Protein AF-A0A7X9FPR7-F1 (afdb_monomer_lite)

Structure (mmCIF, N/CA/C/O backbone):
data_AF-A0A7X9FPR7-F1
#
_entry.id   AF-A0A7X9FPR7-F1
#
loop_
_atom_site.group_PDB
_atom_site.id
_atom_site.type_symbol
_atom_site.label_atom_id
_atom_site.label_alt_id
_atom_site.label_comp_id
_atom_site.label_asym_id
_atom_site.label_entity_id
_atom_site.label_seq_id
_atom_site.pdbx_PDB_ins_code
_atom_site.Cartn_x
_atom_site.Cartn_y
_atom_site.Cartn_z
_atom_site.occupancy
_atom_site.B_iso_or_equiv
_atom_site.auth_seq_id
_atom_site.auth_comp_id
_atom_site.auth_asym_id
_atom_site.auth_atom_id
_atom_site.pdbx_PDB_model_num
ATOM 1 N N . ASN A 1 1 ? 14.688 12.010 -23.301 1.00 76.38 1 ASN A N 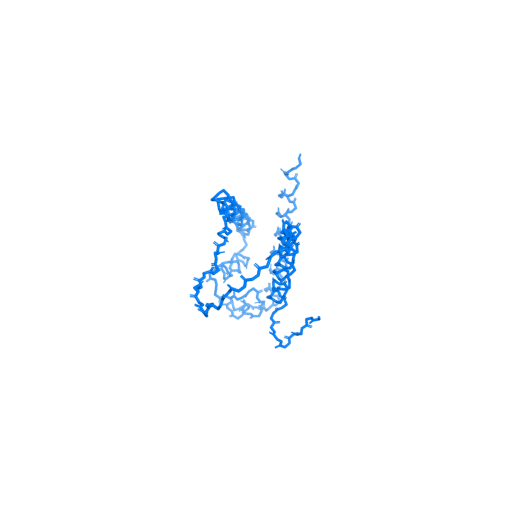1
ATOM 2 C CA . ASN A 1 1 ? 13.363 11.400 -23.542 1.00 76.38 1 ASN A CA 1
ATOM 3 C C . ASN A 1 1 ? 13.362 9.958 -23.086 1.00 76.38 1 ASN A C 1
ATOM 5 O O . ASN A 1 1 ? 14.324 9.257 -23.377 1.00 76.38 1 ASN A O 1
ATOM 9 N N . TRP A 1 2 ? 12.321 9.559 -22.352 1.00 81.19 2 TRP A N 1
ATOM 10 C CA . TRP A 1 2 ? 12.085 8.170 -21.953 1.00 81.19 2 TRP A CA 1
ATOM 11 C C . TRP A 1 2 ? 11.520 7.361 -23.128 1.00 81.19 2 TRP A C 1
ATOM 13 O O . TRP A 1 2 ? 10.756 7.900 -23.929 1.00 81.19 2 TRP A O 1
ATOM 23 N N . ASP A 1 3 ? 11.918 6.093 -23.213 1.00 85.75 3 ASP A N 1
ATOM 24 C CA . ASP A 1 3 ? 11.518 5.135 -24.243 1.00 85.75 3 ASP A CA 1
ATOM 25 C C . ASP A 1 3 ? 10.880 3.907 -23.559 1.00 85.75 3 ASP A C 1
ATOM 27 O O . ASP A 1 3 ? 11.572 3.229 -22.789 1.00 85.75 3 ASP A O 1
ATOM 31 N N . PRO A 1 4 ? 9.583 3.629 -23.789 1.00 82.12 4 PRO A N 1
ATOM 32 C CA . PRO A 1 4 ? 8.853 2.565 -23.103 1.00 82.12 4 PRO A CA 1
ATOM 33 C C . PRO A 1 4 ? 9.354 1.152 -23.425 1.00 82.12 4 PRO A C 1
ATOM 35 O O . PRO A 1 4 ? 9.156 0.251 -22.612 1.00 82.12 4 PRO A O 1
ATOM 38 N N . GLU A 1 5 ? 10.035 0.935 -24.557 1.00 84.19 5 GLU A N 1
ATOM 39 C CA . GLU A 1 5 ? 10.582 -0.388 -24.902 1.00 84.19 5 GLU A CA 1
ATOM 40 C C . GLU A 1 5 ? 11.857 -0.731 -24.114 1.00 84.19 5 GLU A C 1
ATOM 42 O O . GLU A 1 5 ? 12.238 -1.896 -24.008 1.00 84.19 5 GLU A O 1
ATOM 47 N N . ARG A 1 6 ? 12.512 0.272 -23.515 1.00 74.50 6 ARG A N 1
ATOM 48 C CA . ARG A 1 6 ? 13.771 0.104 -22.769 1.00 74.50 6 ARG A CA 1
ATOM 49 C C . ARG A 1 6 ? 13.581 -0.208 -21.287 1.00 74.50 6 ARG A C 1
ATOM 51 O O . ARG A 1 6 ? 14.568 -0.464 -20.599 1.00 74.50 6 ARG A O 1
ATOM 58 N N . GLY A 1 7 ? 12.345 -0.183 -20.790 1.00 79.62 7 GLY A N 1
ATOM 59 C CA . GLY A 1 7 ? 12.014 -0.572 -19.423 1.00 79.62 7 GLY A CA 1
ATOM 60 C C . GLY A 1 7 ? 11.115 0.413 -18.682 1.00 79.62 7 GLY A C 1
ATOM 61 O O . GLY A 1 7 ? 10.681 1.441 -19.206 1.00 79.62 7 GLY A O 1
ATOM 62 N N . ASP A 1 8 ? 10.835 0.062 -17.428 1.00 88.19 8 ASP A N 1
ATOM 63 C CA . ASP A 1 8 ? 9.892 0.767 -16.565 1.00 88.19 8 ASP A CA 1
ATOM 64 C C . ASP A 1 8 ? 10.277 2.241 -16.329 1.00 88.19 8 ASP A C 1
ATOM 66 O O . ASP A 1 8 ? 11.435 2.581 -16.056 1.00 88.19 8 ASP A O 1
ATOM 70 N N . LEU A 1 9 ? 9.272 3.120 -16.396 1.00 87.31 9 LEU A N 1
ATOM 71 C CA . LEU A 1 9 ? 9.419 4.570 -16.268 1.00 87.31 9 LEU A CA 1
ATOM 72 C C . LEU A 1 9 ? 10.050 4.961 -14.932 1.00 87.31 9 LEU A C 1
ATOM 74 O O . LEU A 1 9 ? 10.899 5.851 -14.890 1.00 87.31 9 LEU A O 1
ATOM 78 N N . LEU A 1 10 ? 9.661 4.298 -13.841 1.00 88.06 10 LEU A N 1
ATOM 79 C CA . LEU A 1 10 ? 10.189 4.613 -12.512 1.00 88.06 10 LEU A CA 1
ATOM 80 C C . LEU A 1 10 ? 11.679 4.292 -12.417 1.00 88.06 10 LEU A C 1
ATOM 82 O O . LEU A 1 10 ? 12.448 5.063 -11.842 1.00 88.06 10 LEU A O 1
ATOM 86 N N . THR A 1 11 ? 12.096 3.187 -13.031 1.00 84.69 11 THR A N 1
ATOM 87 C CA . THR A 1 11 ? 13.507 2.796 -13.091 1.00 84.69 11 THR A CA 1
ATOM 88 C C . THR A 1 11 ? 14.316 3.816 -13.883 1.00 84.69 11 THR A C 1
ATOM 90 O O . THR A 1 11 ? 15.368 4.262 -13.421 1.00 84.69 11 THR A O 1
ATOM 93 N N . TRP A 1 12 ? 13.804 4.247 -15.037 1.00 90.44 12 TRP A N 1
ATOM 94 C CA . TRP A 1 12 ? 14.446 5.285 -15.840 1.00 90.44 12 TRP A CA 1
ATOM 95 C C . TRP A 1 12 ? 14.545 6.617 -15.088 1.00 90.44 12 TRP A C 1
ATOM 97 O O . TRP A 1 12 ? 15.614 7.222 -15.036 1.00 90.44 12 TRP A O 1
ATOM 107 N N . LEU A 1 13 ? 13.461 7.050 -14.440 1.00 89.56 13 LEU A N 1
ATOM 108 C CA . LEU A 1 13 ? 13.431 8.308 -13.699 1.00 89.56 13 LEU A CA 1
ATOM 109 C C . LEU A 1 13 ? 14.418 8.294 -12.526 1.00 89.56 13 LEU A C 1
ATOM 111 O O . LEU A 1 13 ? 15.132 9.269 -12.302 1.00 89.56 13 LEU A O 1
ATOM 115 N N . LYS A 1 14 ? 14.515 7.164 -11.817 1.00 89.06 14 LYS A N 1
ATOM 116 C CA . LYS A 1 14 ? 15.494 6.969 -10.742 1.00 89.06 14 LYS A CA 1
ATOM 117 C C . LYS A 1 14 ? 16.930 7.117 -11.252 1.00 89.06 14 LYS A C 1
ATOM 119 O O . LYS A 1 14 ? 17.757 7.723 -10.573 1.00 89.06 14 LYS A O 1
ATOM 124 N N . TRP A 1 15 ? 17.220 6.596 -12.443 1.00 84.94 15 TRP A N 1
ATOM 125 C CA . TRP A 1 15 ? 18.525 6.742 -13.088 1.00 84.94 15 TRP A CA 1
ATOM 126 C C . TRP A 1 15 ? 18.839 8.185 -13.472 1.00 84.94 15 TRP A C 1
ATOM 128 O O . TRP A 1 15 ? 19.933 8.658 -13.177 1.00 84.94 15 TRP A O 1
ATOM 138 N N . VAL A 1 16 ? 17.881 8.895 -14.070 1.00 89.38 16 VAL A N 1
ATOM 139 C CA . VAL A 1 16 ? 18.052 10.308 -14.440 1.00 89.38 16 VAL A CA 1
ATOM 140 C C . VAL A 1 16 ? 18.325 11.159 -13.204 1.00 89.38 16 VAL A C 1
ATOM 142 O O . VAL A 1 16 ? 19.326 11.865 -13.166 1.00 89.38 16 VAL A O 1
ATOM 145 N N . ILE A 1 17 ? 17.505 11.028 -12.156 1.00 88.38 17 ILE A N 1
ATOM 146 C CA . ILE A 1 17 ? 17.691 11.774 -10.902 1.00 88.38 17 ILE A CA 1
ATOM 147 C C . ILE A 1 17 ? 19.073 11.492 -10.303 1.00 88.38 17 ILE A C 1
ATOM 149 O O . ILE A 1 17 ? 19.764 12.414 -9.877 1.00 88.38 17 ILE A O 1
ATOM 153 N N . ARG A 1 18 ? 19.509 10.226 -10.301 1.00 85.25 18 ARG A N 1
ATOM 154 C CA . ARG A 1 18 ? 20.838 9.853 -9.803 1.00 85.25 18 ARG A CA 1
ATOM 155 C C . ARG A 1 18 ? 21.959 10.495 -10.624 1.00 85.25 18 ARG A C 1
ATOM 157 O O . ARG A 1 18 ? 22.918 10.974 -10.031 1.00 85.25 18 ARG A O 1
ATOM 164 N N . SER A 1 19 ? 21.829 10.523 -11.950 1.00 85.12 19 SER A N 1
ATOM 165 C CA . SER A 1 19 ? 22.807 11.149 -12.848 1.00 85.12 19 SER A CA 1
ATOM 166 C C . SER A 1 19 ? 22.940 12.648 -12.585 1.00 85.12 19 SER A C 1
ATOM 168 O O . SER A 1 19 ? 24.052 13.151 -12.467 1.00 85.12 19 SER A O 1
ATOM 170 N N . GLU A 1 20 ? 21.819 13.354 -12.431 1.00 86.44 20 GLU A N 1
ATOM 171 C CA . GLU A 1 20 ? 21.811 14.792 -12.135 1.00 86.44 20 GLU A CA 1
ATOM 172 C C . GLU A 1 20 ? 22.448 15.097 -10.773 1.00 86.44 20 GLU A C 1
ATOM 174 O O . GLU A 1 20 ? 23.261 16.012 -10.655 1.00 86.44 20 GLU A O 1
ATOM 179 N N . ILE A 1 21 ? 22.146 14.293 -9.746 1.00 86.06 21 ILE A N 1
ATOM 180 C CA . ILE A 1 21 ? 22.775 14.425 -8.423 1.00 86.06 21 ILE A CA 1
ATOM 181 C C . ILE A 1 21 ? 24.289 14.194 -8.519 1.00 86.06 21 ILE A C 1
ATOM 183 O O . ILE A 1 21 ? 25.059 14.945 -7.921 1.00 86.06 21 ILE A O 1
ATOM 187 N N . SER A 1 22 ? 24.729 13.191 -9.284 1.00 79.31 22 SER A N 1
ATOM 188 C CA . SER A 1 22 ? 26.153 12.935 -9.514 1.00 79.31 22 SER A CA 1
ATOM 189 C C . SER A 1 22 ? 26.842 14.103 -10.223 1.00 79.31 22 SER A C 1
ATOM 191 O O . SER A 1 22 ? 27.891 14.541 -9.759 1.00 79.31 22 SER A O 1
ATOM 193 N N . HIS A 1 23 ? 26.239 14.664 -11.274 1.00 81.31 23 HIS A N 1
ATOM 194 C CA . HIS A 1 23 ? 26.783 15.838 -11.967 1.00 81.31 23 HIS A CA 1
ATOM 195 C C . HIS A 1 23 ? 26.833 17.081 -11.079 1.00 81.31 23 HIS A C 1
ATOM 197 O O . HIS A 1 23 ? 27.791 17.855 -11.145 1.00 81.31 23 HIS A O 1
ATOM 203 N N . LEU A 1 24 ? 25.827 17.271 -10.224 1.00 81.12 24 LEU A N 1
ATOM 204 C CA . LEU A 1 24 ? 25.811 18.366 -9.262 1.00 81.12 24 LEU A CA 1
ATOM 205 C C . LEU A 1 24 ? 26.932 18.208 -8.227 1.00 81.12 24 LEU A C 1
ATOM 207 O O . LEU A 1 24 ? 27.621 19.179 -7.919 1.00 81.12 24 LEU A O 1
ATOM 211 N N . ALA A 1 25 ? 27.141 16.989 -7.725 1.00 78.00 25 ALA A N 1
ATOM 212 C CA . ALA A 1 25 ? 28.215 16.678 -6.787 1.00 78.00 25 ALA A CA 1
ATOM 213 C C . ALA A 1 25 ? 29.602 16.877 -7.419 1.00 78.00 25 ALA A C 1
ATOM 215 O O . ALA A 1 25 ? 30.470 17.493 -6.805 1.00 78.00 25 ALA A O 1
ATOM 216 N N . GLU A 1 26 ? 29.796 16.428 -8.660 1.00 74.75 26 GLU A N 1
ATOM 217 C CA . GLU A 1 26 ? 31.042 16.612 -9.412 1.00 74.75 26 GLU A CA 1
ATOM 218 C C . GLU A 1 26 ? 31.320 18.098 -9.686 1.00 74.75 26 GLU A C 1
ATOM 220 O O . GLU A 1 26 ? 32.427 18.584 -9.462 1.00 74.75 26 GLU A O 1
ATOM 225 N N . SER A 1 27 ? 30.291 18.861 -10.064 1.00 69.56 27 SER A N 1
ATOM 226 C CA . SER A 1 27 ? 30.395 20.313 -10.263 1.00 69.56 27 SER A CA 1
ATOM 227 C C . SER A 1 27 ? 30.712 21.058 -8.963 1.00 69.56 27 SER A C 1
ATOM 229 O O . SER A 1 27 ? 31.479 22.022 -8.968 1.00 69.56 27 SER A O 1
ATOM 231 N N . ALA A 1 28 ? 30.141 20.624 -7.836 1.00 72.06 28 ALA A N 1
ATOM 232 C CA . ALA A 1 28 ? 30.449 21.181 -6.524 1.00 72.06 28 ALA A CA 1
ATOM 233 C C . ALA A 1 28 ? 31.882 20.842 -6.078 1.00 72.06 28 ALA A C 1
ATOM 235 O O . ALA A 1 28 ? 32.564 21.721 -5.551 1.00 72.06 28 ALA A O 1
ATOM 236 N N . SER A 1 29 ? 32.354 19.618 -6.343 1.00 67.69 29 SER A N 1
ATOM 237 C CA . SER A 1 29 ? 33.732 19.192 -6.067 1.00 67.69 29 SER A CA 1
ATOM 238 C C . SER A 1 29 ? 34.741 19.991 -6.895 1.00 67.69 29 SER A C 1
ATOM 240 O O . SER A 1 29 ? 35.670 20.573 -6.342 1.00 67.69 29 SER A O 1
ATOM 242 N N . ASN A 1 30 ? 34.496 20.141 -8.201 1.00 64.31 30 ASN A N 1
ATOM 243 C CA . ASN A 1 30 ? 35.348 20.932 -9.094 1.00 64.31 30 ASN A CA 1
ATOM 244 C C . ASN A 1 30 ? 35.391 22.423 -8.725 1.00 64.31 30 ASN A C 1
ATOM 246 O O . ASN A 1 30 ? 36.361 23.104 -9.040 1.00 64.31 30 ASN A O 1
ATOM 250 N N . ARG A 1 31 ? 34.359 22.957 -8.055 1.00 61.50 31 ARG A N 1
ATOM 251 C CA . ARG A 1 31 ? 34.361 24.345 -7.559 1.00 61.50 31 ARG A CA 1
ATOM 252 C C . ARG A 1 31 ? 35.241 24.533 -6.319 1.00 61.50 31 ARG A C 1
ATOM 254 O O . ARG A 1 31 ? 35.649 25.656 -6.037 1.00 61.50 31 ARG A O 1
ATOM 261 N N . LEU A 1 32 ? 35.494 23.465 -5.564 1.00 58.19 32 LEU A N 1
ATOM 262 C CA . LEU A 1 32 ? 36.356 23.480 -4.380 1.00 58.19 32 LEU A CA 1
ATOM 263 C C . LEU A 1 32 ? 37.829 23.230 -4.735 1.00 58.19 32 LEU A C 1
ATOM 265 O O . LEU A 1 32 ? 38.715 23.672 -4.006 1.00 58.19 32 LEU A O 1
ATOM 269 N N . GLU A 1 33 ? 38.099 22.587 -5.871 1.00 55.97 33 GLU A N 1
ATOM 270 C CA . GLU A 1 33 ? 39.447 22.416 -6.411 1.00 55.97 33 GLU A CA 1
ATOM 271 C C . GLU A 1 33 ? 39.923 23.701 -7.113 1.00 55.97 33 GLU A C 1
ATOM 273 O O . GLU A 1 33 ? 39.829 23.876 -8.327 1.00 55.97 33 GLU A O 1
ATOM 278 N N . VAL A 1 34 ? 40.453 24.638 -6.323 1.00 52.38 34 VAL A N 1
ATOM 279 C CA . VAL A 1 34 ? 41.246 25.762 -6.838 1.00 52.38 34 VAL A CA 1
ATOM 280 C C . VAL A 1 34 ? 42.508 25.190 -7.493 1.00 52.38 34 VAL A C 1
ATOM 282 O O . VAL A 1 34 ? 43.333 24.576 -6.816 1.00 52.38 34 VAL A O 1
ATOM 285 N N . ARG A 1 35 ? 42.673 25.390 -8.810 1.00 53.69 35 ARG A N 1
ATOM 286 C CA . ARG A 1 35 ? 43.947 25.140 -9.505 1.00 53.69 35 ARG A CA 1
ATOM 287 C C . ARG A 1 35 ? 45.039 25.949 -8.804 1.00 53.69 35 ARG A C 1
ATOM 289 O O . ARG A 1 35 ? 44.995 27.175 -8.808 1.00 53.69 35 ARG A O 1
ATOM 296 N N . VAL A 1 36 ? 46.011 25.264 -8.211 1.00 46.16 36 VAL A N 1
ATOM 297 C CA . VAL A 1 36 ? 47.277 25.889 -7.826 1.00 46.16 36 VAL A CA 1
ATOM 298 C C . VAL A 1 36 ? 48.051 26.099 -9.124 1.00 46.16 36 VAL A C 1
ATOM 300 O O . VAL A 1 36 ? 48.526 25.128 -9.712 1.00 46.16 36 VAL A O 1
ATOM 303 N N . ASP A 1 37 ? 48.118 27.343 -9.601 1.00 45.25 37 ASP A N 1
ATOM 304 C CA . ASP A 1 37 ? 49.006 27.714 -10.702 1.00 45.25 37 ASP A CA 1
ATOM 305 C C . ASP A 1 37 ? 50.444 27.357 -10.299 1.00 45.25 37 ASP A C 1
ATOM 307 O O . ASP A 1 37 ? 50.996 27.896 -9.336 1.00 45.25 37 ASP A O 1
ATOM 311 N N . GLN A 1 38 ? 51.035 26.394 -11.009 1.00 42.25 38 GLN A N 1
ATOM 312 C CA . GLN A 1 38 ? 52.461 26.112 -10.914 1.00 42.25 38 GLN A CA 1
ATOM 313 C C . GLN A 1 38 ? 53.208 27.281 -11.549 1.00 42.25 38 GLN A C 1
ATOM 315 O O . GLN A 1 38 ? 53.124 27.505 -12.753 1.00 42.25 38 GLN A O 1
ATOM 320 N N . VAL A 1 39 ? 53.918 28.034 -10.714 1.00 42.69 39 VAL A N 1
ATOM 321 C CA . VAL A 1 39 ? 54.908 29.015 -11.153 1.00 42.69 39 VAL A CA 1
ATOM 322 C C . VAL A 1 39 ? 56.109 28.242 -11.710 1.00 42.69 39 VAL A C 1
ATOM 324 O O . VAL A 1 39 ? 56.649 27.375 -11.024 1.00 42.69 39 VAL A O 1
ATOM 327 N N . ASP A 1 40 ? 56.476 28.540 -12.956 1.00 46.06 40 ASP A N 1
ATOM 328 C CA . ASP A 1 40 ? 57.610 27.977 -13.697 1.00 46.06 40 ASP A CA 1
ATOM 329 C C . ASP A 1 40 ? 58.950 28.096 -12.939 1.00 46.06 40 ASP A C 1
ATOM 331 O O . ASP A 1 40 ? 59.306 29.196 -12.521 1.00 46.06 40 ASP A O 1
ATOM 335 N N . ASP A 1 41 ? 59.736 27.009 -12.859 1.00 34.28 41 ASP A N 1
ATOM 336 C CA . ASP A 1 41 ? 61.210 27.071 -12.904 1.00 34.28 41 ASP A CA 1
ATOM 337 C C . ASP A 1 41 ? 61.841 25.706 -13.287 1.00 34.28 41 ASP A C 1
ATOM 339 O O . ASP A 1 41 ? 61.258 24.637 -13.120 1.00 34.28 41 ASP A O 1
ATOM 343 N N . HIS A 1 42 ? 63.030 25.766 -13.874 1.00 39.41 42 HIS A N 1
ATOM 344 C CA . HIS A 1 42 ? 63.622 24.874 -14.870 1.00 39.41 42 HIS A CA 1
ATOM 345 C C . HIS A 1 42 ? 64.084 23.442 -14.462 1.00 39.41 42 HIS A C 1
ATOM 347 O O . HIS A 1 42 ? 64.525 23.167 -13.350 1.00 39.41 42 HIS A O 1
ATOM 353 N N . THR A 1 43 ? 64.198 22.593 -15.504 1.00 35.75 43 THR A N 1
ATOM 354 C CA . THR A 1 43 ? 65.169 21.482 -15.747 1.00 35.75 43 THR A CA 1
ATOM 355 C C . THR A 1 43 ? 64.981 20.054 -15.172 1.00 35.75 43 THR A C 1
ATOM 357 O O . THR A 1 43 ? 65.303 19.757 -14.032 1.00 35.75 43 THR A O 1
ATOM 360 N N . SER A 1 44 ? 64.640 19.141 -16.106 1.00 40.81 44 SER A N 1
ATOM 361 C CA . SER A 1 44 ? 65.135 17.756 -16.331 1.00 40.81 44 SER A CA 1
ATOM 362 C C . SER A 1 44 ? 65.108 16.707 -15.204 1.00 40.81 44 SER A C 1
ATOM 364 O O . SER A 1 44 ? 65.965 16.731 -14.330 1.00 40.81 44 SER A O 1
ATOM 366 N N . ASN A 1 45 ? 64.296 15.647 -15.348 1.00 32.50 45 ASN A N 1
ATOM 367 C CA . ASN A 1 45 ? 64.744 14.313 -15.804 1.00 32.50 45 ASN A CA 1
ATOM 368 C C . ASN A 1 45 ? 63.584 13.296 -15.836 1.00 32.50 45 ASN A C 1
ATOM 370 O O . ASN A 1 45 ? 62.632 13.386 -15.071 1.00 32.50 45 ASN A O 1
ATOM 374 N N . GLN A 1 46 ? 63.697 12.320 -16.735 1.00 41.38 46 GLN A N 1
ATOM 375 C CA . GLN A 1 46 ? 62.796 11.176 -16.897 1.00 41.38 46 GLN A CA 1
ATOM 376 C C . GLN A 1 46 ? 62.618 10.351 -15.607 1.00 41.38 46 GLN A C 1
ATOM 378 O O . GLN A 1 46 ? 63.608 9.921 -15.020 1.00 41.38 46 GLN A O 1
ATOM 383 N N . SER A 1 47 ? 61.383 9.956 -15.293 1.00 34.22 47 SER A N 1
ATOM 384 C CA . SER A 1 47 ? 61.096 8.582 -14.862 1.00 34.22 47 SER A CA 1
ATOM 385 C C . SER A 1 47 ? 59.661 8.188 -15.223 1.00 34.22 47 SER A C 1
ATOM 387 O O . SER A 1 47 ? 58.708 8.953 -15.105 1.00 34.22 47 SER A O 1
ATOM 389 N N . ASN A 1 48 ? 59.563 6.985 -15.773 1.00 36.84 48 ASN A N 1
ATOM 390 C CA . ASN A 1 48 ? 58.361 6.330 -16.255 1.00 36.84 48 ASN A CA 1
ATOM 391 C C . ASN A 1 48 ? 57.521 5.763 -15.103 1.00 36.84 48 ASN A C 1
ATOM 393 O O . ASN A 1 48 ? 58.087 5.247 -14.148 1.00 36.84 48 ASN A O 1
ATOM 397 N N . PHE A 1 49 ? 56.208 5.744 -15.343 1.00 36.03 49 PHE A N 1
ATOM 398 C CA . PHE A 1 49 ? 55.209 4.761 -14.905 1.00 36.03 49 PHE A CA 1
ATOM 399 C C . PHE A 1 49 ? 54.943 4.518 -13.407 1.00 36.03 49 PHE A C 1
ATOM 401 O O . PHE A 1 49 ? 55.797 4.066 -12.660 1.00 36.03 49 PHE A O 1
ATOM 408 N N . ASP A 1 50 ? 53.646 4.661 -13.115 1.00 43.03 50 ASP A N 1
ATOM 409 C CA . ASP A 1 50 ? 52.816 3.842 -12.225 1.00 43.03 50 ASP A CA 1
ATOM 410 C C . ASP A 1 50 ? 53.100 3.902 -10.720 1.00 43.03 50 ASP A C 1
ATOM 412 O O . ASP A 1 50 ? 54.035 3.302 -10.210 1.00 43.03 50 ASP A O 1
ATOM 416 N N . ASP A 1 51 ? 52.190 4.559 -10.001 1.00 34.47 51 ASP A N 1
ATOM 417 C CA . ASP A 1 51 ? 51.618 3.923 -8.819 1.00 34.47 51 ASP A CA 1
ATOM 418 C C . ASP A 1 51 ? 50.185 4.425 -8.633 1.00 34.47 51 ASP A C 1
ATOM 420 O O . ASP A 1 51 ? 49.904 5.578 -8.282 1.00 34.47 51 ASP A O 1
ATOM 424 N N . GLY A 1 52 ? 49.254 3.538 -8.975 1.00 43.75 52 GLY A N 1
ATOM 425 C CA . GLY A 1 52 ? 47.835 3.739 -8.799 1.00 43.75 52 GLY A CA 1
ATOM 426 C C . GLY A 1 52 ? 47.464 3.940 -7.336 1.00 43.75 52 GLY A C 1
ATOM 427 O O . GLY A 1 52 ? 47.931 3.239 -6.455 1.00 43.75 52 GLY A O 1
ATOM 428 N N . HIS A 1 53 ? 46.548 4.871 -7.100 1.00 37.97 53 HIS A N 1
ATOM 429 C CA . HIS A 1 53 ? 45.444 4.720 -6.158 1.00 37.97 53 HIS A CA 1
ATOM 430 C C . HIS A 1 53 ? 44.521 5.927 -6.361 1.00 37.97 53 HIS A C 1
ATOM 432 O O . HIS A 1 53 ? 44.881 7.034 -5.951 1.00 37.97 53 HIS A O 1
ATOM 438 N N . PRO A 1 54 ? 43.308 5.774 -6.931 1.00 43.12 54 PRO A N 1
ATOM 439 C CA . PRO A 1 54 ? 42.281 6.757 -6.654 1.00 43.12 54 PRO A CA 1
ATOM 440 C C . PRO A 1 54 ? 42.011 6.621 -5.160 1.00 43.12 54 PRO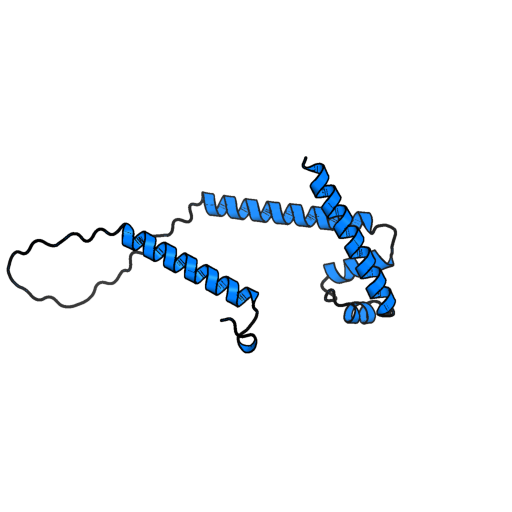 A C 1
ATOM 442 O O . PRO A 1 54 ? 41.449 5.619 -4.705 1.00 43.12 54 PRO A O 1
ATOM 445 N N . LYS A 1 55 ? 42.479 7.596 -4.375 1.00 46.91 55 LYS A N 1
ATOM 446 C CA . LYS A 1 55 ? 42.005 7.789 -3.011 1.00 46.91 55 LYS A CA 1
ATOM 447 C C . LYS A 1 55 ? 40.500 7.940 -3.152 1.00 46.91 55 LYS A C 1
ATOM 449 O O . LYS A 1 55 ? 40.013 8.999 -3.531 1.00 46.91 55 LYS A O 1
ATOM 454 N N . LYS A 1 56 ? 39.777 6.840 -2.919 1.00 46.78 56 LYS A N 1
ATOM 455 C CA . LYS A 1 56 ? 38.370 6.859 -2.560 1.00 46.78 56 LYS A CA 1
ATOM 456 C C . LYS A 1 56 ? 38.323 7.809 -1.377 1.00 46.78 56 LYS A C 1
ATOM 458 O O . LYS A 1 56 ? 38.622 7.405 -0.256 1.00 46.78 56 LYS A O 1
ATOM 463 N N . ALA A 1 57 ? 38.040 9.081 -1.643 1.00 43.50 57 ALA A N 1
ATOM 464 C CA . ALA A 1 57 ? 37.431 9.930 -0.654 1.00 43.50 57 ALA A CA 1
ATOM 465 C C . ALA A 1 57 ? 36.191 9.137 -0.267 1.00 43.50 57 ALA A C 1
ATOM 467 O O . ALA A 1 57 ? 35.258 9.003 -1.061 1.00 43.50 57 ALA A O 1
ATOM 468 N N . LEU A 1 58 ? 36.288 8.445 0.872 1.00 46.09 58 LEU A N 1
ATOM 469 C CA . LEU A 1 58 ? 35.141 7.891 1.545 1.00 46.09 58 LEU A CA 1
ATOM 470 C C . LEU A 1 58 ? 34.139 9.039 1.534 1.00 46.09 58 LEU A C 1
ATOM 472 O O . LEU A 1 58 ? 34.348 10.047 2.206 1.00 46.09 58 LEU A O 1
ATOM 476 N N . GLN A 1 59 ? 33.076 8.900 0.747 1.00 46.56 59 GLN A N 1
ATOM 477 C CA . GLN A 1 59 ? 31.817 9.465 1.167 1.00 46.56 59 GLN A CA 1
ATOM 478 C C . GLN A 1 59 ? 31.562 8.790 2.506 1.00 46.56 59 GLN A C 1
ATOM 480 O O . GLN A 1 59 ? 31.070 7.668 2.577 1.00 46.56 59 GLN A O 1
ATOM 485 N N . THR A 1 60 ? 32.009 9.446 3.570 1.00 45.12 60 THR A N 1
ATOM 486 C CA . THR A 1 60 ? 31.391 9.325 4.868 1.00 45.12 60 THR A CA 1
ATOM 487 C C . THR A 1 60 ? 29.968 9.818 4.645 1.00 45.12 60 THR A C 1
ATOM 489 O O . THR A 1 60 ? 29.665 10.987 4.859 1.00 45.12 60 THR A O 1
ATOM 492 N N . THR A 1 61 ? 29.097 8.943 4.137 1.00 46.06 61 THR A N 1
ATOM 493 C CA . THR A 1 61 ? 27.733 8.922 4.649 1.00 46.06 61 THR A CA 1
ATOM 494 C C . THR A 1 61 ? 27.943 8.777 6.140 1.00 46.06 61 THR A C 1
ATOM 496 O O . THR A 1 61 ? 28.453 7.753 6.604 1.00 46.06 61 THR A O 1
ATOM 499 N N . SER A 1 62 ? 27.793 9.890 6.849 1.00 49.12 62 SER A N 1
ATOM 500 C CA . SER A 1 62 ? 28.070 9.910 8.269 1.00 49.12 62 SER A CA 1
ATOM 501 C C . SER A 1 62 ? 27.162 8.864 8.914 1.00 49.12 62 SER A C 1
ATOM 503 O O . SER A 1 62 ? 26.041 8.654 8.455 1.00 49.12 62 SER A O 1
ATOM 505 N N . LEU A 1 63 ? 27.650 8.152 9.929 1.00 52.62 63 LEU A N 1
ATOM 506 C CA . LEU A 1 63 ? 26.891 7.090 10.602 1.00 52.62 63 LEU A CA 1
ATOM 507 C C . LEU A 1 63 ? 25.505 7.599 11.059 1.00 52.62 63 LEU A C 1
ATOM 509 O O . LEU A 1 63 ? 24.539 6.848 11.108 1.00 52.62 63 LEU A O 1
ATOM 513 N N . GLU A 1 64 ? 25.406 8.902 11.331 1.00 50.69 64 GLU A N 1
ATOM 514 C CA . GLU A 1 64 ? 24.162 9.611 11.626 1.00 50.69 64 GLU A CA 1
ATOM 515 C C . GLU A 1 64 ? 23.171 9.655 10.446 1.00 50.69 64 GLU A C 1
ATOM 517 O O . GLU A 1 64 ? 21.985 9.466 10.677 1.00 50.69 64 GLU A O 1
ATOM 522 N N . ASP A 1 65 ? 23.607 9.770 9.188 1.00 50.53 65 ASP A N 1
ATOM 523 C CA . ASP A 1 65 ? 22.717 9.723 8.014 1.00 50.53 65 ASP A CA 1
ATOM 524 C C . ASP A 1 65 ? 22.163 8.308 7.752 1.00 50.53 65 ASP A C 1
ATOM 526 O O . ASP A 1 65 ? 21.027 8.148 7.294 1.00 50.53 65 ASP A O 1
ATOM 530 N N . GLU A 1 66 ? 22.934 7.260 8.062 1.00 55.47 66 GLU A N 1
ATOM 531 C CA . GLU A 1 66 ? 22.475 5.864 7.977 1.00 55.47 66 GLU A CA 1
ATOM 532 C C . GLU A 1 66 ? 21.476 5.536 9.099 1.00 55.47 66 GLU A C 1
ATOM 534 O O . GLU A 1 66 ? 20.454 4.891 8.860 1.00 55.47 66 GLU A O 1
ATOM 539 N N . VAL A 1 67 ? 21.703 6.063 10.306 1.00 55.28 67 VAL A N 1
ATOM 540 C CA . VAL A 1 67 ? 20.749 5.957 11.420 1.00 55.28 67 VAL A CA 1
ATOM 541 C C . VAL A 1 67 ? 19.472 6.747 11.124 1.00 55.28 67 VAL A C 1
ATOM 543 O O . VAL A 1 67 ? 18.389 6.193 11.264 1.00 55.28 67 VAL A O 1
ATOM 546 N N . ILE A 1 68 ? 19.563 7.983 10.624 1.00 54.00 68 ILE A N 1
ATOM 547 C CA . ILE A 1 68 ? 18.391 8.810 10.282 1.00 54.00 68 ILE A CA 1
ATOM 548 C C . ILE A 1 68 ? 17.583 8.184 9.134 1.00 54.00 68 ILE A C 1
ATOM 550 O O . ILE A 1 68 ? 16.350 8.191 9.162 1.00 54.00 68 ILE A O 1
ATOM 554 N N . SER A 1 69 ? 18.244 7.616 8.120 1.00 55.16 69 SER A N 1
ATOM 555 C CA . SER A 1 69 ? 17.548 6.925 7.024 1.00 55.16 69 SER A CA 1
ATOM 556 C C . SER A 1 69 ? 16.918 5.602 7.470 1.00 55.16 69 SER A C 1
ATOM 558 O O . SER A 1 69 ? 15.777 5.329 7.088 1.00 55.16 69 SER A O 1
ATOM 560 N N . GLY A 1 70 ? 17.585 4.837 8.340 1.00 58.25 70 GLY A N 1
ATOM 561 C CA . GLY A 1 70 ? 17.021 3.645 8.977 1.00 58.25 70 GLY A CA 1
ATOM 562 C C . GLY A 1 70 ? 15.833 3.963 9.892 1.00 58.25 70 GLY A C 1
ATOM 563 O O . GLY A 1 70 ? 14.798 3.300 9.826 1.00 58.25 70 GLY A O 1
ATOM 564 N N . GLU A 1 71 ? 15.917 5.024 10.695 1.00 53.38 71 GLU A N 1
ATOM 565 C CA . GLU A 1 71 ? 14.824 5.497 11.549 1.00 53.38 71 GLU A CA 1
ATOM 566 C C . GLU A 1 71 ? 13.626 5.953 10.710 1.00 53.38 71 GLU A C 1
ATOM 568 O O . GLU A 1 71 ? 12.510 5.485 10.939 1.00 53.38 71 GLU A O 1
ATOM 573 N N . ALA A 1 72 ? 13.852 6.747 9.660 1.00 58.44 72 ALA A N 1
ATOM 574 C CA . ALA A 1 72 ? 12.796 7.174 8.746 1.00 58.44 72 ALA A CA 1
ATOM 575 C C . ALA A 1 72 ? 12.135 5.998 8.000 1.00 58.44 72 ALA A C 1
ATOM 577 O O . ALA A 1 72 ? 10.950 6.059 7.668 1.00 58.44 72 ALA A O 1
ATOM 578 N N . GLU A 1 73 ? 12.871 4.926 7.705 1.00 58.75 73 GLU A N 1
ATOM 579 C CA . GLU A 1 73 ? 12.322 3.729 7.062 1.00 58.75 73 GLU A CA 1
ATOM 580 C C . GLU A 1 73 ? 11.529 2.852 8.045 1.00 58.75 73 GLU A C 1
ATOM 582 O O . GLU A 1 73 ? 10.445 2.368 7.707 1.00 58.75 73 GLU A O 1
ATOM 587 N N . THR A 1 74 ? 11.992 2.725 9.293 1.00 60.84 74 THR A N 1
ATOM 588 C CA . THR A 1 74 ? 11.238 2.037 10.356 1.00 60.84 74 THR A CA 1
ATOM 589 C C . THR A 1 74 ? 9.988 2.801 10.790 1.00 60.84 74 THR A C 1
ATOM 591 O O . THR A 1 74 ? 8.977 2.190 11.130 1.00 60.84 74 THR A O 1
ATOM 594 N N . GLU A 1 75 ? 10.011 4.130 10.756 1.00 61.75 75 GLU A N 1
ATOM 595 C CA . GLU A 1 75 ? 8.833 4.942 11.040 1.00 61.75 75 GLU A CA 1
ATOM 596 C C . GLU A 1 75 ? 7.800 4.793 9.922 1.00 61.75 75 GLU A C 1
ATOM 598 O O . GLU A 1 75 ? 6.638 4.513 10.202 1.00 61.75 75 GLU A O 1
ATOM 603 N N . LYS A 1 76 ? 8.226 4.841 8.651 1.00 67.50 76 LYS A N 1
ATOM 604 C CA . LYS A 1 76 ? 7.347 4.583 7.496 1.00 67.50 76 LYS A CA 1
ATOM 605 C C . LYS A 1 76 ? 6.728 3.188 7.526 1.00 67.50 76 LYS A C 1
ATOM 607 O O . LYS A 1 76 ? 5.565 3.048 7.148 1.00 67.50 76 LYS A O 1
ATOM 612 N N . SER A 1 77 ? 7.474 2.167 7.952 1.00 67.69 77 SER A N 1
ATOM 613 C CA . SER A 1 77 ? 6.949 0.802 8.047 1.00 67.69 77 SER A CA 1
ATOM 614 C C . SER A 1 77 ? 5.943 0.654 9.189 1.00 67.69 77 SER A C 1
ATOM 616 O O . SER A 1 77 ? 4.880 0.078 8.972 1.00 67.69 77 SER A O 1
ATOM 618 N N . LYS A 1 78 ? 6.190 1.263 10.357 1.00 74.00 78 LYS A N 1
ATOM 619 C CA . LYS A 1 78 ? 5.203 1.344 11.451 1.00 74.00 78 LYS A CA 1
ATOM 620 C C . LYS A 1 78 ? 3.935 2.078 11.014 1.00 74.00 78 LYS A C 1
ATOM 622 O O . LYS A 1 78 ? 2.831 1.590 11.241 1.00 74.00 78 LYS A O 1
ATOM 627 N N . ASP A 1 79 ? 4.091 3.204 10.322 1.00 76.38 79 ASP A N 1
ATOM 628 C CA . ASP A 1 79 ? 2.981 3.985 9.773 1.00 76.38 79 ASP A CA 1
ATOM 629 C C . ASP A 1 79 ? 2.168 3.186 8.743 1.00 76.38 79 ASP A C 1
ATOM 631 O O . ASP A 1 79 ? 0.953 3.357 8.630 1.00 76.38 79 ASP A O 1
ATOM 635 N N . ALA A 1 80 ? 2.830 2.332 7.957 1.00 74.94 80 ALA A N 1
ATOM 636 C CA . ALA A 1 80 ? 2.178 1.443 7.003 1.00 74.94 80 ALA A CA 1
ATOM 637 C C . ALA A 1 80 ? 1.395 0.332 7.715 1.00 74.94 80 ALA A C 1
ATOM 639 O O . ALA A 1 80 ? 0.236 0.110 7.365 1.00 74.94 80 ALA A O 1
ATOM 640 N N . SER A 1 81 ? 1.977 -0.299 8.738 1.00 80.19 81 SER A N 1
ATOM 641 C CA . SER A 1 81 ? 1.304 -1.324 9.544 1.00 80.19 81 SER A CA 1
ATOM 642 C C . SER A 1 81 ? 0.038 -0.781 10.206 1.00 80.19 81 SER A C 1
ATOM 644 O O . SER A 1 81 ? -1.028 -1.361 10.037 1.00 80.19 81 SER A O 1
ATOM 646 N N . LEU A 1 82 ? 0.103 0.404 10.825 1.00 82.19 82 LEU A N 1
ATOM 647 C CA . LEU A 1 82 ? -1.069 1.043 11.443 1.00 82.19 82 LEU A CA 1
ATOM 648 C C . LEU A 1 82 ? -2.195 1.324 10.434 1.00 82.19 82 LEU A C 1
ATOM 650 O O . LEU A 1 82 ? -3.378 1.179 10.745 1.00 82.19 82 LEU A O 1
ATOM 654 N N . LYS A 1 83 ? -1.845 1.713 9.201 1.00 80.69 83 LYS A N 1
ATOM 655 C CA . LYS A 1 83 ? -2.828 1.939 8.126 1.00 80.69 83 LYS A CA 1
ATOM 656 C C . LYS A 1 83 ? -3.466 0.633 7.658 1.00 80.69 83 LYS A C 1
ATOM 658 O O . LYS A 1 83 ? -4.652 0.635 7.332 1.00 80.69 83 LYS A O 1
ATOM 663 N N . ILE A 1 84 ? -2.698 -0.456 7.612 1.00 83.00 84 ILE A N 1
ATOM 664 C CA . ILE A 1 84 ? -3.210 -1.791 7.281 1.00 83.00 84 ILE A CA 1
ATOM 665 C C . ILE A 1 84 ? -4.157 -2.268 8.383 1.00 83.00 84 ILE A C 1
ATOM 667 O O . ILE A 1 84 ? -5.273 -2.673 8.067 1.00 83.00 84 ILE A O 1
ATOM 671 N N . ASP A 1 85 ? -3.770 -2.132 9.651 1.00 85.38 85 ASP A N 1
ATOM 672 C CA . ASP A 1 85 ? -4.592 -2.529 10.797 1.00 85.38 85 ASP A CA 1
ATOM 673 C C . ASP A 1 85 ? -5.915 -1.754 10.831 1.00 85.38 85 ASP A C 1
ATOM 675 O O . ASP A 1 85 ? -6.985 -2.351 10.932 1.00 85.38 85 ASP A O 1
ATOM 679 N N . SER A 1 86 ? -5.874 -0.434 10.619 1.00 84.31 86 SER A N 1
ATOM 680 C CA . SER A 1 86 ? -7.080 0.402 10.524 1.00 84.31 86 SER A CA 1
ATOM 681 C C . SER A 1 86 ? -7.980 0.010 9.341 1.00 84.31 86 SER A C 1
ATOM 683 O O . SER A 1 86 ? -9.216 0.021 9.430 1.00 84.31 86 SER A O 1
ATOM 685 N N . LEU A 1 87 ? -7.383 -0.379 8.209 1.00 84.69 87 LEU A N 1
ATOM 686 C CA . LEU A 1 87 ? -8.137 -0.870 7.058 1.00 84.69 87 LEU A CA 1
ATOM 687 C C . LEU A 1 87 ? -8.789 -2.230 7.347 1.00 84.69 87 LEU A C 1
ATOM 689 O O . LEU A 1 87 ? -9.938 -2.439 6.957 1.00 84.69 87 LEU A O 1
ATOM 693 N N . LEU A 1 88 ? -8.092 -3.137 8.032 1.00 85.62 88 LEU A N 1
ATOM 694 C CA . LEU A 1 88 ? -8.627 -4.435 8.444 1.00 85.62 88 LEU A CA 1
ATOM 695 C C . LEU A 1 88 ? -9.767 -4.267 9.451 1.00 85.62 88 LEU A C 1
ATOM 697 O O . LEU A 1 88 ? -10.841 -4.833 9.257 1.00 85.62 88 LEU A O 1
ATOM 701 N N . GLU A 1 89 ? -9.586 -3.416 10.459 1.00 85.88 89 GLU A N 1
ATOM 702 C CA . GLU A 1 89 ? -10.607 -3.117 11.462 1.00 85.88 89 GLU A CA 1
ATOM 703 C C . GLU A 1 89 ? -11.867 -2.523 10.825 1.00 85.88 89 GLU A C 1
ATOM 705 O O . GLU A 1 89 ? -12.981 -2.953 11.108 1.00 85.88 89 GLU A O 1
ATOM 710 N N . THR A 1 90 ? -11.726 -1.586 9.887 1.00 83.06 90 THR A N 1
ATOM 711 C CA . THR A 1 90 ? -12.896 -1.037 9.181 1.00 83.06 90 THR A CA 1
ATOM 712 C C . THR A 1 90 ? -13.552 -2.033 8.226 1.00 83.06 90 THR A C 1
ATOM 714 O O . THR A 1 90 ? -14.733 -1.871 7.890 1.00 83.06 90 THR A O 1
ATOM 717 N N . CYS A 1 91 ? -12.818 -3.041 7.751 1.00 81.81 91 CYS A N 1
ATOM 718 C CA . CYS A 1 91 ? -13.365 -4.130 6.944 1.00 81.81 91 CYS A CA 1
ATOM 719 C C . CYS A 1 91 ? -14.047 -5.216 7.782 1.00 81.81 91 CYS A C 1
ATOM 721 O O . CYS A 1 91 ? -14.918 -5.887 7.224 1.00 81.81 91 CYS A O 1
ATOM 723 N N . SER A 1 92 ? -13.750 -5.284 9.087 1.00 77.25 92 SER A N 1
ATOM 724 C CA . SER A 1 92 ? -14.412 -6.142 10.075 1.00 77.25 92 SER A CA 1
ATOM 725 C C . SER A 1 92 ? -15.935 -6.114 9.927 1.00 77.25 92 SER A C 1
ATOM 727 O O . SER A 1 92 ? -16.570 -5.052 9.932 1.00 77.25 92 SER A O 1
ATOM 729 N N . GLY A 1 93 ? -16.533 -7.290 9.747 1.00 77.12 93 GLY A N 1
ATOM 730 C CA . GLY A 1 93 ? -17.981 -7.464 9.599 1.00 77.12 93 GLY A CA 1
ATOM 731 C C . GLY A 1 93 ? -18.478 -7.418 8.152 1.00 77.12 93 GLY A C 1
ATOM 732 O O . GLY A 1 93 ? -19.689 -7.448 7.914 1.00 77.12 93 GLY A O 1
ATOM 733 N N . LYS A 1 94 ? -17.573 -7.358 7.166 1.00 85.38 94 LYS A N 1
ATOM 734 C CA . LYS A 1 94 ? -17.900 -7.524 5.743 1.00 85.38 94 LYS A CA 1
ATOM 735 C C . LYS A 1 94 ? -17.019 -8.614 5.128 1.00 85.38 94 LYS A C 1
ATOM 737 O O . LYS A 1 94 ? -15.953 -8.290 4.602 1.00 85.38 94 LYS A O 1
ATOM 742 N N . PRO A 1 95 ? -17.499 -9.872 5.082 1.00 82.00 95 PRO A N 1
ATOM 743 C CA . PRO A 1 95 ? -16.671 -11.014 4.688 1.00 82.00 95 PRO A CA 1
ATOM 744 C C . PRO A 1 95 ? -16.121 -10.871 3.264 1.00 82.00 95 PRO A C 1
ATOM 746 O O . PRO A 1 95 ? -14.989 -11.241 2.986 1.00 82.00 95 PRO A O 1
ATOM 749 N N . GLU A 1 96 ? -16.877 -10.233 2.364 1.00 84.19 96 GLU A N 1
ATOM 750 C CA . GLU A 1 96 ? -16.433 -10.015 0.981 1.00 84.19 96 GLU A CA 1
ATOM 751 C C . GLU A 1 96 ? -15.213 -9.090 0.870 1.00 84.19 96 GLU A C 1
ATOM 753 O O . GLU A 1 96 ? -14.422 -9.223 -0.059 1.00 84.19 96 GLU A O 1
ATOM 758 N N . LEU A 1 97 ? -15.083 -8.117 1.776 1.00 84.38 97 LEU A N 1
ATOM 759 C CA . LEU A 1 97 ? -13.961 -7.178 1.781 1.00 84.38 97 LEU A CA 1
ATOM 760 C C . LEU A 1 97 ? -12.752 -7.792 2.477 1.00 84.38 97 LEU A C 1
ATOM 762 O O . LEU A 1 97 ? -11.641 -7.645 1.978 1.00 84.38 97 LEU A O 1
ATOM 766 N N . GLU A 1 98 ? -12.979 -8.495 3.585 1.00 87.81 98 GLU A N 1
ATOM 767 C CA . GLU A 1 98 ? -11.935 -9.215 4.316 1.00 87.81 98 GLU A CA 1
ATOM 768 C C . GLU A 1 98 ? -11.247 -10.245 3.417 1.00 87.81 98 GLU A C 1
ATOM 770 O O . GLU A 1 98 ? -10.029 -10.201 3.273 1.00 87.81 98 GLU A O 1
ATOM 775 N N . GLU A 1 99 ? -12.010 -11.097 2.724 1.00 86.75 99 GLU A N 1
ATOM 776 C CA . GLU A 1 99 ? -11.467 -12.107 1.804 1.00 86.75 99 GLU A CA 1
ATOM 777 C C . GLU A 1 99 ? -10.573 -11.493 0.715 1.00 86.75 99 GLU A C 1
ATOM 779 O O . GLU A 1 99 ? -9.521 -12.041 0.387 1.00 86.75 99 GLU A O 1
ATOM 784 N N . ILE A 1 100 ? -10.965 -10.338 0.166 1.00 86.69 100 ILE A N 1
ATOM 785 C CA . ILE A 1 100 ? -10.176 -9.628 -0.850 1.00 86.69 100 ILE A CA 1
ATOM 786 C C . ILE A 1 100 ? -8.885 -9.073 -0.246 1.00 86.69 100 ILE A C 1
ATOM 788 O O . ILE A 1 100 ? -7.831 -9.175 -0.871 1.00 86.69 100 ILE A O 1
ATOM 792 N N . VAL A 1 101 ? -8.953 -8.473 0.944 1.00 86.69 101 VAL A N 1
ATOM 793 C CA . VAL A 1 101 ? -7.777 -7.894 1.605 1.00 86.6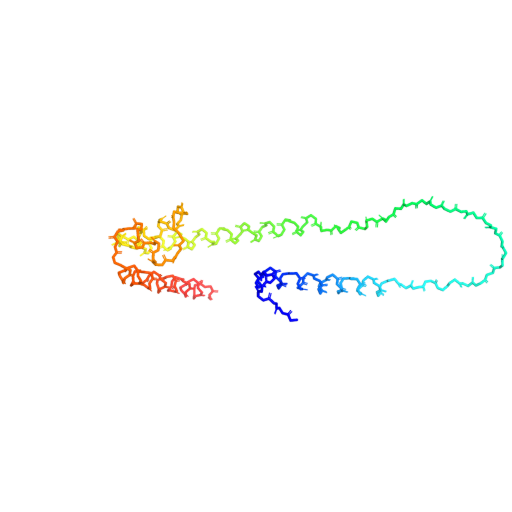9 101 VAL A CA 1
ATOM 794 C C . VAL A 1 101 ? -6.787 -8.992 1.993 1.00 86.69 101 VAL A C 1
ATOM 796 O O . VAL A 1 101 ? -5.608 -8.868 1.672 1.00 86.69 101 VAL A O 1
ATOM 799 N N . PHE A 1 102 ? -7.252 -10.097 2.580 1.00 87.12 102 PHE A N 1
ATOM 800 C CA . PHE A 1 102 ? -6.396 -11.237 2.916 1.00 87.12 102 PHE A CA 1
ATOM 801 C C . PHE A 1 102 ? -5.781 -11.893 1.676 1.00 87.12 102 PHE A C 1
ATOM 803 O O . PHE A 1 102 ? -4.592 -12.188 1.680 1.00 87.12 102 PHE A O 1
ATOM 810 N N . ALA A 1 103 ? -6.529 -12.035 0.576 1.00 86.38 103 ALA A N 1
ATOM 811 C CA . ALA A 1 103 ? -5.976 -12.571 -0.671 1.00 86.38 103 ALA A CA 1
ATOM 812 C C . ALA A 1 103 ? -4.815 -11.724 -1.232 1.00 86.38 103 ALA A C 1
ATOM 814 O O . ALA A 1 103 ? -3.900 -12.273 -1.851 1.00 86.38 103 ALA A O 1
ATOM 815 N N . ILE A 1 104 ? -4.851 -10.405 -1.010 1.00 85.81 104 ILE A N 1
ATOM 816 C CA . ILE A 1 104 ? -3.789 -9.473 -1.412 1.00 85.81 104 ILE A CA 1
ATOM 817 C C . ILE A 1 104 ? -2.612 -9.524 -0.426 1.00 85.81 104 ILE A C 1
ATOM 819 O O . ILE A 1 104 ? -1.467 -9.566 -0.867 1.00 85.81 104 ILE A O 1
ATOM 823 N N . ILE A 1 105 ? -2.872 -9.542 0.888 1.00 84.88 105 ILE A N 1
ATOM 824 C CA . ILE A 1 105 ? -1.823 -9.598 1.925 1.00 84.88 105 ILE A CA 1
ATOM 825 C C . ILE A 1 105 ? -1.025 -10.902 1.831 1.00 84.88 105 ILE A C 1
ATOM 827 O O . ILE A 1 105 ? 0.201 -10.876 1.889 1.00 84.88 105 ILE A O 1
ATOM 831 N N . ASP A 1 106 ? -1.705 -12.026 1.602 1.00 84.88 106 ASP A N 1
ATOM 832 C CA . ASP A 1 106 ? -1.076 -13.342 1.460 1.00 84.88 106 ASP A CA 1
ATOM 833 C C . ASP A 1 106 ? -0.276 -13.491 0.151 1.00 84.88 106 ASP A C 1
ATOM 835 O O . ASP A 1 106 ? 0.314 -14.545 -0.098 1.00 84.88 106 ASP A O 1
ATOM 839 N N . GLY A 1 107 ? -0.289 -12.479 -0.728 1.00 80.25 107 GLY A N 1
ATOM 840 C CA . GLY A 1 107 ? 0.418 -12.496 -2.010 1.00 80.25 107 GLY A CA 1
ATOM 841 C C . GLY A 1 107 ? -0.119 -13.529 -3.005 1.00 80.25 107 GLY A C 1
ATOM 842 O O . GLY A 1 107 ? 0.568 -13.886 -3.959 1.00 80.25 107 GLY A O 1
ATOM 843 N N . ARG A 1 108 ? -1.339 -14.041 -2.793 1.00 77.31 108 ARG A N 1
ATOM 844 C CA . ARG A 1 108 ? -1.939 -15.087 -3.640 1.00 77.31 108 ARG A CA 1
ATOM 845 C C . ARG A 1 108 ? -2.538 -14.546 -4.933 1.00 77.31 108 ARG A C 1
ATOM 847 O O . ARG A 1 108 ? -2.747 -15.313 -5.870 1.00 77.31 108 ARG A O 1
ATOM 854 N N . CYS A 1 109 ? -2.858 -13.257 -4.973 1.00 79.31 109 CYS A N 1
ATOM 855 C CA . CYS A 1 109 ? -3.400 -12.577 -6.144 1.00 79.31 109 CYS A CA 1
ATOM 856 C C . CYS A 1 109 ? -2.860 -11.157 -6.236 1.00 79.31 109 CYS A C 1
ATOM 858 O O . CYS A 1 109 ? -2.784 -10.451 -5.226 1.00 79.31 109 CYS A O 1
ATOM 860 N N . ASP A 1 110 ? -2.607 -10.700 -7.463 1.00 73.25 110 ASP A N 1
ATOM 861 C CA . ASP A 1 110 ? -2.445 -9.274 -7.686 1.00 73.25 110 ASP A CA 1
ATOM 862 C C . ASP A 1 110 ? -3.792 -8.587 -7.422 1.00 73.25 110 ASP A C 1
ATOM 864 O O . ASP A 1 110 ? -4.867 -9.158 -7.632 1.00 73.25 110 ASP A O 1
ATOM 868 N N . ALA A 1 111 ? -3.769 -7.306 -7.046 1.00 74.44 111 ALA A N 1
ATOM 869 C CA . ALA A 1 111 ? -4.967 -6.482 -6.829 1.00 74.44 111 ALA A CA 1
ATOM 870 C C . ALA A 1 111 ? -5.829 -6.255 -8.103 1.00 74.44 111 ALA A C 1
ATOM 872 O O . ALA A 1 111 ? -6.659 -5.340 -8.162 1.00 74.44 111 ALA A O 1
ATOM 873 N N . LYS A 1 112 ? -5.630 -7.066 -9.149 1.00 87.62 112 LYS A N 1
ATOM 874 C CA . LYS A 1 112 ? -6.402 -7.091 -10.385 1.00 87.62 112 LYS A CA 1
ATOM 875 C C . LYS A 1 112 ? -7.745 -7.796 -10.140 1.00 87.62 112 LYS A C 1
ATOM 877 O O . LYS A 1 112 ? -7.777 -8.961 -9.743 1.00 87.62 112 LYS A O 1
ATOM 882 N N . PRO A 1 113 ? -8.877 -7.152 -10.472 1.00 85.44 113 PRO A N 1
ATOM 883 C CA . PRO A 1 113 ? -10.209 -7.716 -10.243 1.00 85.44 113 PRO A CA 1
ATOM 884 C C . PRO A 1 113 ? -10.453 -9.073 -10.918 1.00 85.44 113 PRO A C 1
ATOM 886 O O . PRO A 1 113 ? -11.223 -9.878 -10.408 1.00 85.44 113 PRO A O 1
ATOM 889 N N . GLN A 1 114 ? -9.819 -9.328 -12.067 1.00 87.00 114 GLN A N 1
ATOM 890 C CA . GLN A 1 114 ? -9.980 -10.578 -12.817 1.00 87.00 114 GLN A CA 1
ATOM 891 C C . GLN A 1 114 ? -9.332 -11.776 -12.115 1.00 87.00 114 GLN A C 1
ATOM 893 O O . GLN A 1 114 ? -9.889 -12.870 -12.144 1.00 87.00 114 GLN A O 1
ATOM 898 N N . GLU A 1 115 ? -8.174 -11.578 -11.489 1.00 86.94 115 GLU A N 1
ATOM 899 C CA . GLU A 1 115 ? -7.469 -12.632 -10.752 1.00 86.94 115 GLU A CA 1
ATOM 900 C C . GLU A 1 115 ? -8.194 -12.932 -9.442 1.00 86.94 115 GLU A C 1
ATOM 902 O O . GLU A 1 115 ? -8.525 -14.084 -9.173 1.00 86.94 115 GLU A O 1
ATOM 907 N N . LEU A 1 116 ? -8.589 -11.883 -8.716 1.00 87.00 116 LEU A N 1
ATOM 908 C CA . LEU A 1 116 ? -9.417 -12.001 -7.515 1.00 87.00 116 LEU A CA 1
ATOM 909 C C . LEU A 1 116 ? -10.760 -12.690 -7.791 1.00 87.00 116 LEU A C 1
ATOM 911 O O . LEU A 1 116 ? -11.205 -13.510 -6.994 1.00 87.00 116 LEU A O 1
ATOM 915 N N . ALA A 1 117 ? -11.402 -12.406 -8.926 1.00 88.88 117 ALA A N 1
ATOM 916 C CA . ALA A 1 117 ? -12.639 -13.075 -9.327 1.00 88.88 117 ALA A CA 1
ATOM 917 C C . ALA A 1 117 ? -12.444 -14.577 -9.572 1.00 88.88 117 ALA A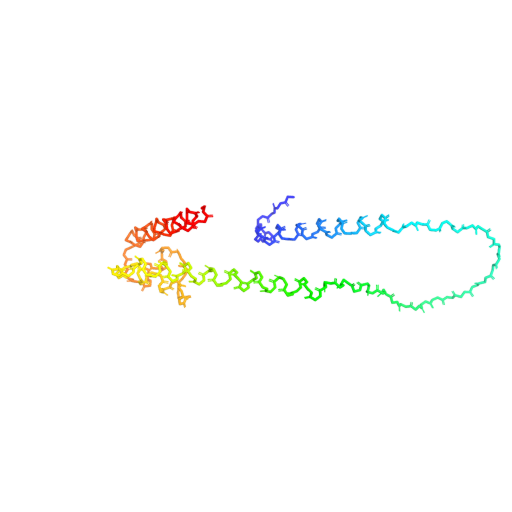 C 1
ATOM 919 O O . ALA A 1 117 ? -13.276 -15.376 -9.142 1.00 88.88 117 ALA A O 1
ATOM 920 N N . LYS A 1 118 ? -11.337 -14.964 -10.222 1.00 87.75 118 LYS A N 1
ATOM 921 C CA . LYS A 1 118 ? -10.976 -16.375 -10.427 1.00 87.75 118 LYS A CA 1
ATOM 922 C C . LYS A 1 118 ? -10.671 -17.070 -9.102 1.00 87.75 118 LYS A C 1
ATOM 924 O O . LYS A 1 118 ? -11.148 -18.177 -8.889 1.00 87.75 118 LYS A O 1
ATOM 929 N N . TYR A 1 119 ? -9.917 -16.414 -8.224 1.00 86.88 119 TYR A N 1
ATOM 930 C CA . TYR A 1 119 ? -9.512 -16.964 -6.932 1.00 86.88 119 TYR A CA 1
ATOM 931 C C . TYR A 1 119 ? -10.691 -17.136 -5.968 1.00 86.88 119 TYR A C 1
ATOM 933 O O . TYR A 1 119 ? -10.836 -18.183 -5.346 1.00 86.88 119 TYR A O 1
ATOM 941 N N . LEU A 1 120 ? -11.568 -16.134 -5.885 1.00 86.69 120 LEU A N 1
ATOM 942 C CA . LEU A 1 120 ? -12.723 -16.140 -4.982 1.00 86.69 120 LEU A CA 1
ATOM 943 C C . LEU A 1 120 ? -13.960 -16.822 -5.587 1.00 86.69 120 LEU A C 1
ATOM 945 O O . LEU A 1 120 ? -14.973 -16.957 -4.906 1.00 86.69 120 LEU A O 1
ATOM 949 N N . GLY A 1 121 ? -13.921 -17.212 -6.866 1.00 86.31 121 GLY A N 1
ATOM 950 C CA . GLY A 1 121 ? -15.057 -17.825 -7.563 1.00 86.31 121 GLY A CA 1
ATOM 951 C C . GLY A 1 121 ? -16.276 -16.902 -7.691 1.00 86.31 121 GLY A C 1
ATOM 952 O O . GLY A 1 121 ? -17.412 -17.371 -7.739 1.00 86.31 121 GLY A O 1
ATOM 953 N N . ARG A 1 122 ? -16.065 -15.578 -7.714 1.00 88.94 122 ARG A N 1
ATOM 954 C CA . ARG A 1 122 ? -17.133 -14.562 -7.742 1.00 88.94 122 ARG A CA 1
ATOM 955 C C . ARG A 1 122 ? -17.151 -13.809 -9.077 1.00 88.94 122 ARG A C 1
ATOM 957 O O . ARG A 1 122 ? -16.110 -13.666 -9.715 1.00 88.94 122 ARG A O 1
ATOM 964 N N . PRO A 1 123 ? -18.299 -13.240 -9.490 1.00 90.94 123 PRO A N 1
ATOM 965 C CA . PRO A 1 123 ? -18.355 -12.377 -10.664 1.00 90.94 123 PRO A CA 1
ATOM 966 C C . PRO A 1 123 ? -17.424 -11.168 -10.521 1.00 90.94 123 PRO A C 1
ATOM 968 O O . PRO A 1 123 ? -17.410 -10.503 -9.481 1.00 90.94 123 PRO A O 1
ATOM 971 N N . VAL A 1 124 ? -16.712 -10.831 -11.600 1.00 90.94 124 VAL A N 1
ATOM 972 C CA . VAL A 1 124 ? -15.781 -9.687 -11.659 1.00 90.94 124 VAL A CA 1
ATOM 973 C C . VAL A 1 124 ? -16.469 -8.375 -11.260 1.00 90.94 124 VAL A C 1
ATOM 975 O O . VAL A 1 124 ? -15.862 -7.517 -10.626 1.00 90.94 124 VAL A O 1
ATOM 978 N N . GLU A 1 125 ? -17.756 -8.222 -11.570 1.00 91.69 125 GLU A N 1
ATOM 979 C CA . GLU A 1 125 ? -18.566 -7.057 -11.195 1.00 91.69 125 GLU A CA 1
ATOM 980 C C . GLU A 1 125 ? -18.682 -6.876 -9.678 1.00 91.69 125 GLU A C 1
ATOM 982 O O . GLU A 1 125 ? -18.511 -5.764 -9.173 1.00 91.69 125 GLU A O 1
ATOM 987 N N . LYS A 1 126 ? -18.909 -7.971 -8.938 1.00 89.12 126 LYS A N 1
ATOM 988 C CA . LYS A 1 126 ? -18.987 -7.942 -7.472 1.00 89.12 126 LYS A CA 1
ATOM 989 C C . LYS A 1 126 ? -17.633 -7.603 -6.859 1.00 89.12 126 LYS A C 1
ATOM 991 O O . LYS A 1 126 ? -17.565 -6.762 -5.967 1.00 89.12 126 LYS A O 1
ATOM 996 N N . ILE A 1 127 ? -16.556 -8.175 -7.397 1.00 90.31 127 ILE A N 1
ATOM 997 C CA . ILE A 1 127 ? -15.185 -7.849 -6.984 1.00 90.31 127 ILE A CA 1
ATOM 998 C C . ILE A 1 127 ? -14.868 -6.374 -7.250 1.00 90.31 127 ILE A C 1
ATOM 1000 O O . ILE A 1 127 ? -14.356 -5.684 -6.374 1.00 90.31 127 ILE A O 1
ATOM 1004 N N . ASN A 1 128 ? -15.241 -5.843 -8.414 1.00 90.12 128 ASN A N 1
ATOM 1005 C CA . ASN A 1 128 ? -15.072 -4.425 -8.733 1.00 90.12 128 ASN A CA 1
ATOM 1006 C C . ASN A 1 128 ? -15.836 -3.514 -7.767 1.00 90.12 128 ASN A C 1
ATOM 1008 O O . ASN A 1 128 ? -15.307 -2.486 -7.336 1.00 90.12 128 ASN A O 1
ATOM 1012 N N . LEU A 1 129 ? -17.072 -3.875 -7.417 1.00 90.69 129 LEU A N 1
ATOM 1013 C CA . LEU A 1 129 ? -17.872 -3.129 -6.450 1.00 90.69 129 LEU A CA 1
ATOM 1014 C C . LEU A 1 129 ? -17.214 -3.140 -5.062 1.00 90.69 129 LEU A C 1
ATOM 1016 O O . LEU A 1 129 ? -17.104 -2.084 -4.431 1.00 90.69 129 LEU A O 1
ATOM 1020 N N . ALA A 1 130 ? -16.733 -4.306 -4.626 1.00 87.50 130 ALA A N 1
ATOM 1021 C CA . ALA A 1 130 ? -16.042 -4.488 -3.358 1.00 87.50 130 ALA A CA 1
ATOM 1022 C C . ALA A 1 130 ? -14.721 -3.702 -3.314 1.00 87.50 130 ALA A C 1
ATOM 1024 O O . ALA A 1 130 ? -14.525 -2.902 -2.405 1.00 87.50 130 ALA A O 1
ATOM 1025 N N . ILE A 1 131 ? -13.876 -3.790 -4.344 1.00 89.12 131 ILE A N 1
ATOM 1026 C CA . ILE A 1 131 ? -12.641 -2.993 -4.458 1.00 89.12 131 ILE A CA 1
ATOM 1027 C C . ILE A 1 131 ? -12.955 -1.492 -4.433 1.00 89.12 131 ILE A C 1
ATOM 1029 O O . ILE A 1 131 ? -12.269 -0.713 -3.770 1.00 89.12 131 ILE A O 1
ATOM 1033 N N . ARG A 1 132 ? -14.015 -1.048 -5.118 1.00 90.31 132 ARG A N 1
ATOM 1034 C CA . ARG A 1 132 ? -14.430 0.364 -5.101 1.00 90.31 132 ARG A CA 1
ATOM 1035 C C . ARG A 1 132 ? -14.907 0.793 -3.708 1.00 90.31 132 ARG A C 1
ATOM 1037 O O . ARG A 1 132 ? -14.643 1.918 -3.289 1.00 90.31 132 ARG A O 1
ATOM 1044 N N . ALA A 1 133 ? -15.597 -0.081 -2.977 1.00 88.25 133 ALA A N 1
ATOM 1045 C CA . ALA A 1 133 ? -15.969 0.157 -1.584 1.00 88.25 133 ALA A CA 1
ATOM 1046 C C . ALA A 1 133 ? -14.742 0.211 -0.658 1.00 88.25 133 ALA A C 1
ATOM 1048 O O . ALA A 1 133 ? -14.658 1.130 0.155 1.00 88.25 133 ALA A O 1
ATOM 1049 N N . LEU A 1 134 ? -13.776 -0.693 -0.841 1.00 87.88 134 LEU A N 1
ATOM 1050 C CA . LEU A 1 134 ? -12.511 -0.724 -0.109 1.00 87.88 134 LEU A CA 1
ATOM 1051 C C . LEU A 1 134 ? -11.727 0.580 -0.301 1.00 87.88 134 LEU A C 1
ATOM 1053 O O . LEU A 1 134 ? -11.348 1.227 0.670 1.00 87.88 134 LEU A O 1
ATOM 1057 N N . ARG A 1 135 ? -11.581 1.037 -1.552 1.00 88.62 135 ARG A N 1
ATOM 1058 C CA . ARG A 1 135 ? -10.906 2.305 -1.881 1.00 88.62 135 ARG A CA 1
ATOM 1059 C C . ARG A 1 135 ? -11.555 3.507 -1.201 1.00 88.62 135 ARG A C 1
ATOM 1061 O O . ARG A 1 135 ? -10.854 4.357 -0.668 1.00 88.62 135 ARG A O 1
ATOM 1068 N N . ARG A 1 136 ? -12.890 3.579 -1.190 1.00 89.12 136 ARG A N 1
ATOM 1069 C CA . ARG A 1 136 ? -13.613 4.669 -0.509 1.00 89.12 136 ARG A CA 1
ATOM 1070 C C . ARG A 1 136 ? -13.359 4.680 0.997 1.00 89.12 136 ARG A C 1
ATOM 1072 O O . ARG A 1 136 ? -13.226 5.750 1.576 1.00 89.12 136 ARG A O 1
ATOM 1079 N N . ARG A 1 137 ? -13.265 3.505 1.620 1.00 87.31 137 ARG A N 1
ATOM 1080 C CA . ARG A 1 137 ? -12.951 3.376 3.050 1.00 87.31 137 ARG A CA 1
ATOM 1081 C C . ARG A 1 137 ? -11.512 3.771 3.352 1.00 87.31 137 ARG A C 1
ATOM 1083 O O . ARG A 1 137 ? -11.297 4.582 4.241 1.00 87.31 137 ARG A O 1
ATOM 1090 N N . ALA A 1 138 ? -10.561 3.301 2.549 1.00 87.12 138 ALA A N 1
ATOM 1091 C CA . ALA A 1 138 ? -9.162 3.699 2.668 1.00 87.12 138 ALA A CA 1
ATOM 1092 C C . ALA A 1 138 ? -8.978 5.2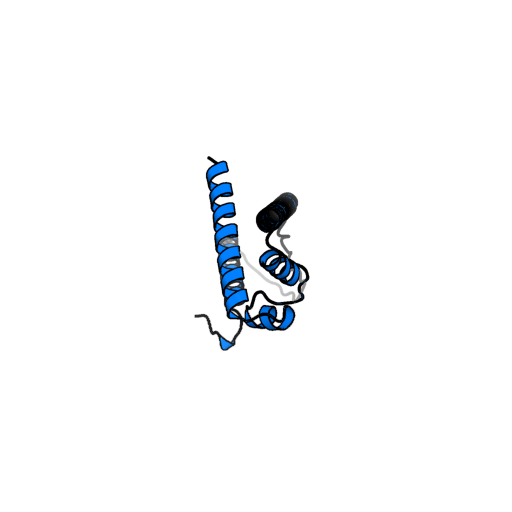22 2.526 1.00 87.12 138 ALA A C 1
ATOM 1094 O O . ALA A 1 138 ? -8.233 5.832 3.287 1.00 87.12 138 ALA A O 1
ATOM 1095 N N . LEU A 1 139 ? -9.700 5.858 1.593 1.00 87.69 139 LEU A N 1
ATOM 1096 C CA . LEU A 1 139 ? -9.702 7.319 1.457 1.00 87.69 139 LEU A CA 1
ATOM 1097 C C . LEU A 1 139 ? -10.266 8.020 2.695 1.00 87.69 139 LEU A C 1
ATOM 1099 O O . LEU A 1 139 ? -9.713 9.033 3.110 1.00 87.69 139 LEU A O 1
ATOM 1103 N N . LYS A 1 140 ? -11.328 7.475 3.296 1.00 88.56 140 LYS A N 1
ATOM 1104 C CA . LYS A 1 140 ? -11.910 8.014 4.528 1.00 88.56 140 LYS A CA 1
ATOM 1105 C C . LYS A 1 140 ? -10.907 7.974 5.688 1.00 88.56 140 LYS A C 1
ATOM 1107 O O . LYS A 1 140 ? -10.682 9.007 6.303 1.00 88.56 140 LYS A O 1
ATOM 1112 N N . ILE A 1 141 ? -10.240 6.838 5.900 1.00 85.00 141 ILE A N 1
ATOM 1113 C CA . ILE A 1 141 ? -9.184 6.689 6.920 1.00 85.00 141 ILE A CA 1
ATOM 1114 C C . ILE A 1 141 ? -8.050 7.685 6.665 1.00 85.00 141 ILE A C 1
ATOM 1116 O O . ILE A 1 141 ? -7.572 8.344 7.582 1.00 85.00 141 ILE A O 1
ATOM 1120 N N . LYS A 1 142 ? -7.638 7.841 5.399 1.00 85.25 142 LYS A N 1
ATOM 1121 C CA . LYS A 1 142 ? -6.599 8.806 5.023 1.00 85.25 142 LYS A CA 1
ATOM 1122 C C . LYS A 1 142 ? -6.995 10.244 5.375 1.00 85.25 142 LYS A C 1
ATOM 1124 O O . LYS A 1 142 ? -6.146 10.990 5.848 1.00 85.25 142 LYS A O 1
ATOM 1129 N N . MET A 1 143 ? -8.251 10.627 5.141 1.00 85.25 143 MET A N 1
ATOM 1130 C CA . MET A 1 143 ? -8.765 11.954 5.496 1.00 85.25 143 MET A CA 1
ATOM 1131 C C . MET A 1 143 ? -8.856 12.146 7.016 1.00 85.25 143 MET A C 1
ATOM 1133 O O . MET A 1 143 ? -8.428 13.177 7.521 1.00 85.25 143 MET A O 1
ATOM 1137 N N . GLU A 1 144 ? -9.347 11.150 7.758 1.00 83.62 144 GLU A N 1
ATOM 1138 C CA . GLU A 1 144 ? -9.416 11.192 9.229 1.00 83.62 144 GLU A CA 1
ATOM 1139 C C . GLU A 1 144 ? -8.018 11.308 9.859 1.00 83.62 144 GLU A C 1
ATOM 1141 O O . GLU A 1 144 ? -7.809 12.116 10.761 1.00 83.62 144 GLU A O 1
ATOM 1146 N N . ALA A 1 145 ? -7.032 10.587 9.320 1.00 79.25 145 ALA A N 1
ATOM 1147 C CA . ALA A 1 145 ? -5.638 10.679 9.751 1.00 79.25 145 ALA A CA 1
ATOM 1148 C C . ALA A 1 145 ? -4.976 12.034 9.429 1.00 79.25 145 ALA A C 1
ATOM 1150 O O . ALA A 1 145 ? -4.010 12.406 10.091 1.00 7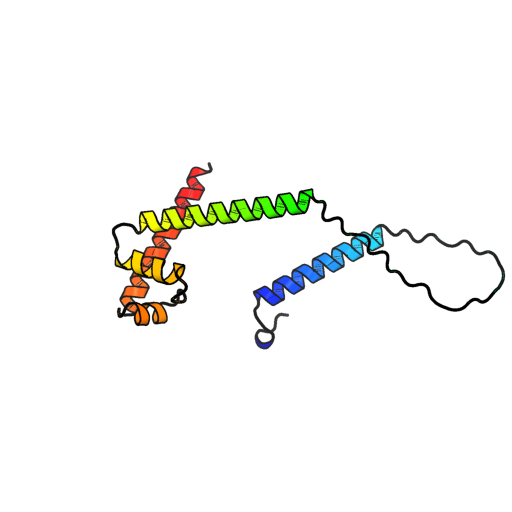9.25 145 ALA A O 1
ATOM 1151 N N . GLN A 1 146 ? -5.460 12.762 8.415 1.00 75.38 146 GLN A N 1
ATOM 1152 C CA . GLN A 1 146 ? -4.986 14.113 8.095 1.00 75.38 146 GLN A CA 1
ATOM 1153 C C . GLN A 1 146 ? -5.621 15.167 9.007 1.00 75.38 146 GLN A C 1
ATOM 1155 O O . GLN A 1 146 ? -4.907 16.032 9.498 1.00 75.38 146 GLN A O 1
ATOM 1160 N N . ASN A 1 147 ? -6.918 15.049 9.294 1.00 73.81 147 ASN A N 1
ATOM 1161 C CA . ASN A 1 147 ? -7.630 15.994 10.159 1.00 73.81 147 ASN A CA 1
ATOM 1162 C C . ASN A 1 147 ? -7.255 15.868 11.646 1.00 73.81 147 ASN A C 1
ATOM 1164 O O . ASN A 1 147 ? -7.433 16.818 12.393 1.00 73.81 147 ASN A O 1
ATOM 1168 N N . GLY A 1 148 ? -6.751 14.714 12.098 1.00 59.62 148 GLY A N 1
ATOM 1169 C CA . GLY A 1 148 ? -6.284 14.522 13.479 1.00 59.62 148 GLY A CA 1
ATOM 1170 C C . GLY A 1 148 ? -4.862 15.028 13.766 1.00 59.62 148 GLY A C 1
ATOM 1171 O O . GLY A 1 148 ? -4.356 14.786 14.859 1.00 59.62 148 GLY A O 1
ATOM 1172 N N . ARG A 1 149 ? -4.191 15.655 12.787 1.00 55.06 149 ARG A N 1
ATOM 1173 C CA . ARG A 1 149 ? -2.836 16.230 12.919 1.00 55.06 149 ARG A CA 1
ATOM 1174 C C . ARG A 1 149 ? -2.827 17.771 12.960 1.00 55.06 149 ARG A C 1
ATOM 1176 O O . ARG A 1 149 ? -1.740 18.345 12.946 1.00 55.06 149 ARG A O 1
ATOM 1183 N N . GLU A 1 150 ? -3.999 18.410 12.997 1.00 42.03 150 GLU A N 1
ATOM 1184 C CA . GLU A 1 150 ? -4.191 19.851 13.267 1.00 42.03 150 GLU A CA 1
ATOM 1185 C C . GLU A 1 150 ? -4.537 20.084 14.743 1.00 42.03 150 GLU A C 1
ATOM 1187 O O . GLU A 1 150 ? -4.041 21.088 15.303 1.00 42.03 150 GLU A O 1
#

Organism: NCBI:txid2024889

Sequence (150 aa):
NWDPERGDLLTWLKWVIRSEISHLAESASNRLEVRVDQVDDHTSNQSNFDDGHPKKALQTTSLEDEVISGEAETEKSKDASLKIDSLLETCSGKPELEEIVFAIIDGRCDAKPQELAKYLGRPVEKINLAIRALRRRALKIKMEAQNGRE

Radius of gyration: 28.1 Å; chains: 1; bounding box: 84×47×38 Å

pLDDT: mean 72.04, std 18.02, range [32.5, 91.69]

Foldseek 3Di:
DDDVVVDDPVVVVVVVVVVVVVVVVVVVVVVVPDDPPDDDDDDDDDDDDDDDDPPPPPPCPPVVVVVVVVVVVVVVVVVVVVLLVQLCVVCPPPVLLNLLSVCVVVVVDDNDLVRVCVVVVHDSVVSVVSVVVSVVSSVVVVVVVVVVVD

Secondary structure (DSSP, 8-state):
---GGGS-HHHHHHHHHHHHHHHHHHHHHHHH------------------------------HHHHHHHHHHHHHHHHHHHHHHHHHHHHHTT-HHHHHHHHHHHTTSS-S-HHHHHHHHT--HHHHHHHHHHHHHHHHHHHHHHHHTT-